Protein AF-A0A6J4SSM9-F1 (afdb_monomer_lite)

Sequence (81 aa):
MPGPARHDAERMPQDPRLASMSPEELRSAMRALGYRTQADLANAIGVSRSAVSLWLEGKVGVPRPVAMLLRMLLAAQRRAF

Foldseek 3Di:
DDDDDDDDPPDPPPPQVPLVAALVRVVVLCVLLVNPALVSLCVVVVHDSVVSVCRNVVVHRDDPVSVVVSVVSNVVSVVVD

Organism: NCBI:txid158754

pLDDT: mean 80.62, std 16.55, range [45.59, 94.56]

InterPro domains:
  IPR001387 Cro/C1-type, helix-turn-helix domain [PS50943] (37-59)
  IPR001387 Cro/C1-type, helix-turn-helix domain [SM00530] (25-81)
  IPR001387 Cro/C1-type, helix-turn-helix domain [cd00093] (24-70)
  IPR010982 Lambda repressor-like, DNA-binding domain superfamily [G3DSA:1.10.260.40] (19-80)
  IPR010982 Lambda repressor-like, DNA-binding domain superfamily [SSF47413] (24-64)

Radius of gyration: 18.53 Å; chains: 1; bounding box: 45×48×46 Å

Secondary structure (DSSP, 8-state):
---------------TT---S-HHHHHHHHHHHT--SHHHHHHHHT--HHHHHHHHTTSSPPPHHHHHHHHHHHHHHHH--

Structure (mmCIF, N/CA/C/O backbone):
data_AF-A0A6J4SSM9-F1
#
_entry.id   AF-A0A6J4SSM9-F1
#
loop_
_atom_site.group_PDB
_atom_site.id
_atom_site.type_symbol
_atom_site.label_atom_id
_atom_site.label_alt_id
_atom_site.label_comp_id
_atom_site.label_asym_id
_atom_site.label_entity_id
_atom_site.label_seq_id
_atom_site.pdbx_PDB_ins_code
_atom_site.Cartn_x
_atom_site.Cartn_y
_atom_site.Cartn_z
_atom_site.occupancy
_atom_site.B_iso_or_equiv
_atom_site.auth_seq_id
_atom_site.auth_comp_id
_atom_site.auth_asym_id
_atom_site.auth_atom_id
_atom_site.pdbx_PDB_model_num
ATOM 1 N N . MET A 1 1 ? 25.135 -41.119 -37.269 1.00 54.44 1 MET A N 1
ATOM 2 C CA . MET A 1 1 ? 25.918 -40.627 -36.116 1.00 54.44 1 MET A CA 1
ATOM 3 C C . MET A 1 1 ? 24.955 -40.154 -35.032 1.00 54.44 1 MET A C 1
ATOM 5 O O . MET A 1 1 ? 24.256 -39.181 -35.288 1.00 54.44 1 MET A O 1
ATOM 9 N N . PRO A 1 2 ? 24.851 -40.835 -33.880 1.00 65.94 2 PRO A N 1
ATOM 10 C CA . PRO A 1 2 ? 24.198 -40.307 -32.686 1.00 65.94 2 PRO A CA 1
ATOM 11 C C . PRO A 1 2 ? 25.223 -39.553 -31.818 1.00 65.94 2 PRO A C 1
ATOM 13 O O . PRO A 1 2 ? 26.347 -40.018 -31.642 1.00 65.94 2 PRO A O 1
ATOM 16 N N . GLY A 1 3 ? 24.839 -38.399 -31.275 1.00 53.97 3 GLY A N 1
ATOM 17 C CA . GLY A 1 3 ? 25.597 -37.643 -30.275 1.00 53.97 3 GLY A CA 1
ATOM 18 C C . GLY A 1 3 ? 24.626 -36.972 -29.292 1.00 53.97 3 GLY A C 1
ATOM 19 O O . GLY A 1 3 ? 23.525 -36.620 -29.716 1.00 53.97 3 GLY A O 1
ATOM 20 N N . PRO A 1 4 ? 24.953 -36.889 -27.988 1.00 61.94 4 PRO A N 1
ATOM 21 C CA . PRO A 1 4 ? 23.971 -37.079 -26.926 1.00 61.94 4 PRO A CA 1
ATOM 22 C C . PRO A 1 4 ? 23.570 -35.804 -26.169 1.00 61.94 4 PRO A C 1
ATOM 24 O O . PRO A 1 4 ? 24.216 -34.766 -26.242 1.00 61.94 4 PRO A O 1
ATOM 27 N N . ALA A 1 5 ? 22.485 -35.973 -25.408 1.00 66.44 5 ALA A N 1
ATOM 28 C CA . ALA A 1 5 ? 21.877 -35.096 -24.412 1.00 66.44 5 ALA A CA 1
ATOM 29 C C . ALA A 1 5 ? 22.821 -34.153 -23.649 1.00 66.44 5 ALA A C 1
ATOM 31 O O . ALA A 1 5 ? 23.877 -34.587 -23.191 1.00 66.44 5 ALA A O 1
ATOM 32 N N . ARG A 1 6 ? 22.316 -32.955 -23.317 1.00 56.47 6 ARG A N 1
ATOM 33 C CA . ARG A 1 6 ? 22.151 -32.482 -21.927 1.00 56.47 6 ARG A CA 1
ATOM 34 C C . ARG A 1 6 ? 21.529 -31.087 -21.884 1.00 56.47 6 ARG A C 1
ATOM 36 O O . ARG A 1 6 ? 22.028 -30.180 -22.521 1.00 56.47 6 ARG A O 1
ATOM 43 N N . HIS A 1 7 ? 20.463 -30.995 -21.088 1.00 51.91 7 HIS A N 1
ATOM 44 C CA . HIS A 1 7 ? 20.057 -29.841 -20.291 1.00 51.91 7 HIS A CA 1
ATOM 45 C C . HIS A 1 7 ? 20.380 -28.464 -20.860 1.00 51.91 7 HIS A C 1
ATOM 47 O O . HIS A 1 7 ? 21.379 -27.880 -20.477 1.00 51.91 7 HIS A O 1
ATOM 53 N N . ASP A 1 8 ? 19.413 -27.900 -21.566 1.00 45.81 8 ASP A N 1
ATOM 54 C CA . ASP A 1 8 ? 19.024 -26.530 -21.280 1.00 45.81 8 ASP A CA 1
ATOM 55 C C . ASP A 1 8 ? 17.501 -26.499 -21.235 1.00 45.81 8 ASP A C 1
ATOM 57 O O . ASP A 1 8 ? 16.786 -26.228 -22.196 1.00 45.81 8 ASP A O 1
ATOM 61 N N . ALA A 1 9 ? 16.988 -26.844 -20.052 1.00 51.59 9 ALA A N 1
ATOM 62 C CA . ALA A 1 9 ? 15.744 -26.272 -19.574 1.00 51.59 9 ALA A CA 1
ATOM 63 C C . ALA A 1 9 ? 15.985 -24.761 -19.434 1.00 51.59 9 ALA A C 1
ATOM 65 O O . ALA A 1 9 ? 16.156 -24.244 -18.328 1.00 51.59 9 ALA A O 1
ATOM 66 N N . GLU A 1 10 ? 16.078 -24.058 -20.562 1.00 45.59 10 GLU A N 1
ATOM 67 C CA . GLU A 1 10 ? 16.151 -22.611 -20.608 1.00 45.59 10 GLU A CA 1
ATOM 68 C C . GLU A 1 10 ? 14.803 -22.099 -20.129 1.00 45.59 10 GLU A C 1
ATOM 70 O O . GLU A 1 10 ? 13.827 -22.014 -20.870 1.00 45.59 10 GLU A O 1
ATOM 75 N N . ARG A 1 11 ? 14.770 -21.902 -18.804 1.00 55.19 11 ARG A N 1
ATOM 76 C CA . ARG A 1 11 ? 13.896 -21.028 -18.035 1.00 55.19 11 ARG A CA 1
ATOM 77 C C . ARG A 1 11 ? 12.708 -20.573 -18.860 1.00 55.19 11 ARG A C 1
ATOM 79 O O . ARG A 1 11 ? 12.806 -19.590 -19.591 1.00 55.19 11 ARG A O 1
ATOM 86 N N . MET A 1 12 ? 11.572 -21.237 -18.644 1.00 45.88 12 MET A N 1
ATOM 87 C CA . MET A 1 12 ? 10.275 -20.615 -18.876 1.00 45.88 12 MET A CA 1
ATOM 88 C C . MET A 1 12 ? 10.399 -19.156 -18.426 1.00 45.88 12 MET A C 1
ATOM 90 O O . MET A 1 12 ? 10.720 -18.944 -17.246 1.00 45.88 12 MET A O 1
ATOM 94 N N . PRO A 1 13 ? 10.276 -18.165 -19.329 1.00 48.25 13 PRO A N 1
ATOM 95 C CA . PRO A 1 13 ? 10.354 -16.782 -18.915 1.00 48.25 13 PRO A CA 1
ATOM 96 C C . PRO A 1 13 ? 9.288 -16.640 -17.836 1.00 48.25 13 PRO A C 1
ATOM 98 O O . PRO A 1 13 ? 8.114 -16.923 -18.066 1.00 48.25 13 PRO A O 1
ATOM 101 N N . GLN A 1 14 ? 9.724 -16.333 -16.614 1.00 52.91 14 GLN A N 1
ATOM 102 C CA . GLN A 1 14 ? 8.847 -15.920 -15.530 1.00 52.91 14 GLN A CA 1
ATOM 103 C C . GLN A 1 14 ? 8.204 -14.639 -16.040 1.00 52.91 14 GLN A C 1
ATOM 105 O O . GLN A 1 14 ? 8.790 -13.571 -15.901 1.00 52.91 14 GLN A O 1
ATOM 110 N N . ASP A 1 15 ? 7.093 -14.790 -16.758 1.00 50.19 15 ASP A N 1
ATOM 111 C CA . ASP A 1 15 ? 6.475 -13.753 -17.565 1.00 50.19 15 ASP A CA 1
ATOM 112 C C . ASP A 1 15 ? 6.286 -12.512 -16.674 1.00 50.19 15 ASP A C 1
ATOM 114 O O . ASP A 1 15 ? 5.448 -12.525 -15.762 1.00 50.19 15 ASP A O 1
ATOM 118 N N . PRO A 1 16 ? 7.063 -11.430 -16.872 1.00 51.50 16 PRO A N 1
ATOM 119 C CA . PRO A 1 16 ? 7.020 -10.245 -16.011 1.00 51.50 16 PRO A CA 1
ATOM 120 C C . PRO A 1 16 ? 5.695 -9.471 -16.149 1.00 51.50 16 PRO A C 1
ATOM 122 O O . PRO A 1 16 ? 5.477 -8.460 -15.485 1.00 51.50 16 PRO A O 1
ATOM 125 N N . ARG A 1 17 ? 4.777 -9.973 -16.986 1.00 48.44 17 ARG A N 1
ATOM 126 C CA . ARG A 1 17 ? 3.397 -9.515 -17.172 1.00 48.44 17 ARG A CA 1
ATOM 127 C C . ARG A 1 17 ? 2.448 -9.937 -16.049 1.00 48.44 17 ARG A C 1
ATOM 129 O O . ARG A 1 17 ? 1.330 -9.441 -15.996 1.00 48.44 17 ARG A O 1
ATOM 136 N N . LEU A 1 18 ? 2.876 -10.775 -15.104 1.00 48.44 18 LEU A N 1
ATOM 137 C CA . LEU A 1 18 ? 2.098 -11.114 -13.901 1.00 48.44 18 LEU A CA 1
ATOM 138 C C . LEU A 1 18 ? 2.133 -10.017 -12.814 1.00 48.44 18 LEU A C 1
ATOM 140 O O . LEU A 1 18 ? 1.997 -10.303 -11.620 1.00 48.44 18 LEU A O 1
ATOM 144 N N . ALA A 1 19 ? 2.247 -8.751 -13.229 1.00 54.97 19 ALA A N 1
ATOM 145 C CA . ALA A 1 19 ? 1.838 -7.599 -12.437 1.00 54.97 19 ALA A CA 1
ATOM 146 C C . ALA A 1 19 ? 0.346 -7.760 -12.127 1.00 54.97 19 ALA A C 1
ATOM 148 O O . ALA A 1 19 ? -0.521 -7.514 -12.959 1.00 54.97 19 ALA A O 1
ATOM 149 N N . SER A 1 20 ? 0.043 -8.275 -10.940 1.00 71.12 20 SER A N 1
ATOM 150 C CA . SER A 1 20 ? -1.320 -8.706 -10.622 1.00 71.12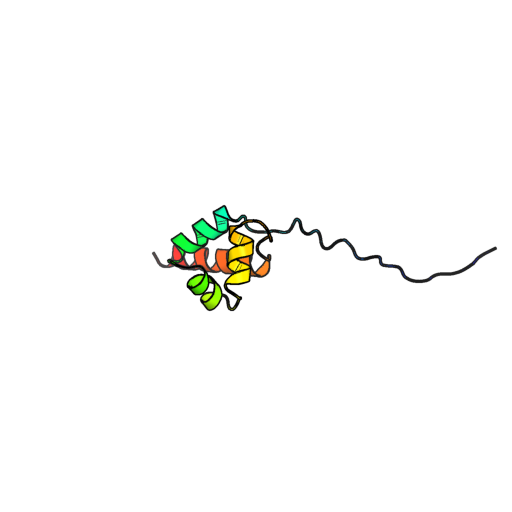 20 SER A CA 1
ATOM 151 C C . SER A 1 20 ? -2.213 -7.544 -10.191 1.00 71.12 20 SER A C 1
ATOM 153 O O . SER A 1 20 ? -3.408 -7.760 -10.011 1.00 71.12 20 SER A O 1
ATOM 155 N N . MET A 1 21 ? -1.637 -6.354 -9.987 1.00 78.81 21 MET A N 1
ATOM 156 C CA . MET A 1 21 ? -2.325 -5.142 -9.555 1.00 78.81 21 MET A CA 1
ATOM 157 C C . MET A 1 21 ? -1.681 -3.906 -10.196 1.00 78.81 21 MET A C 1
ATOM 159 O O . MET A 1 21 ? -0.458 -3.745 -10.144 1.00 78.81 21 MET A O 1
ATOM 163 N N . SER A 1 22 ? -2.500 -3.045 -10.804 1.00 86.38 22 SER A N 1
ATOM 164 C CA . SER A 1 22 ? -2.054 -1.792 -11.431 1.00 86.38 22 SER A CA 1
ATOM 165 C C . SER A 1 22 ? -1.732 -0.713 -10.383 1.00 86.38 22 SER A C 1
ATOM 167 O O . SER A 1 22 ? -2.262 -0.763 -9.270 1.00 86.38 22 SER A O 1
ATOM 169 N N . PRO A 1 23 ? -0.936 0.324 -10.715 1.00 89.19 23 PRO A N 1
ATOM 170 C CA . PRO A 1 23 ? -0.645 1.423 -9.786 1.00 89.19 23 PRO A CA 1
ATOM 171 C C . PRO A 1 23 ? -1.910 2.124 -9.274 1.00 89.19 23 PRO A C 1
ATOM 173 O O . PRO A 1 23 ? -1.981 2.552 -8.124 1.00 89.19 23 PRO A O 1
ATOM 176 N N . GLU A 1 24 ? -2.927 2.233 -10.126 1.00 89.19 24 GLU A N 1
ATOM 177 C CA . GLU A 1 24 ? -4.210 2.839 -9.782 1.00 89.19 24 GLU A CA 1
ATOM 178 C C . GLU A 1 24 ? -5.023 1.977 -8.809 1.00 89.19 24 GLU A C 1
ATOM 180 O O . GLU A 1 24 ? -5.538 2.494 -7.814 1.00 89.19 24 GLU A O 1
ATOM 185 N N . GLU A 1 25 ? -5.046 0.658 -9.021 1.00 88.94 25 GLU A N 1
ATOM 186 C CA . GLU A 1 25 ? -5.624 -0.293 -8.068 1.00 88.94 25 GLU A CA 1
ATOM 187 C C . GLU A 1 25 ? -4.900 -0.234 -6.718 1.00 88.94 25 GLU A C 1
ATOM 189 O O . GLU A 1 25 ? -5.558 -0.204 -5.680 1.00 88.94 25 GLU A O 1
ATOM 194 N N . LEU A 1 26 ? -3.564 -0.131 -6.718 1.00 90.25 26 LEU A N 1
ATOM 195 C CA . LEU A 1 26 ? -2.769 0.015 -5.497 1.00 90.25 26 LEU A CA 1
ATOM 196 C C . LEU A 1 26 ? -3.134 1.297 -4.735 1.00 90.25 26 LEU A C 1
ATOM 198 O O . LEU A 1 26 ? -3.355 1.251 -3.527 1.00 90.25 26 LEU A O 1
ATOM 202 N N . ARG A 1 27 ? -3.260 2.440 -5.426 1.00 91.69 27 ARG A N 1
ATOM 203 C CA . ARG A 1 27 ? -3.699 3.701 -4.796 1.00 91.69 27 ARG A CA 1
ATOM 204 C C . ARG A 1 27 ? -5.108 3.590 -4.225 1.00 91.69 27 ARG A C 1
ATOM 206 O O . ARG A 1 27 ? -5.370 4.126 -3.150 1.00 91.69 27 ARG A O 1
ATOM 213 N N . SER A 1 28 ? -6.013 2.925 -4.938 1.00 92.25 28 SER A N 1
ATOM 214 C CA . SER A 1 28 ? -7.377 2.700 -4.464 1.00 92.25 28 SER A CA 1
ATOM 215 C C . SER A 1 28 ? -7.385 1.813 -3.214 1.00 92.25 28 SER A C 1
ATOM 217 O O . SER A 1 28 ? -8.006 2.172 -2.214 1.00 92.25 28 SER A O 1
ATOM 219 N N . ALA A 1 29 ? -6.599 0.731 -3.216 1.00 90.75 29 ALA A N 1
ATOM 220 C CA . ALA A 1 29 ? -6.413 -0.148 -2.066 1.00 90.75 29 ALA A CA 1
ATOM 221 C C . ALA A 1 29 ? -5.846 0.598 -0.849 1.00 90.75 29 ALA A C 1
ATOM 223 O O . ALA A 1 29 ? -6.368 0.446 0.250 1.00 90.75 29 ALA A O 1
ATOM 224 N N . MET A 1 30 ? -4.832 1.451 -1.040 1.00 93.69 30 MET A N 1
ATOM 225 C CA . MET A 1 30 ? -4.278 2.287 0.032 1.00 93.69 30 MET A CA 1
ATOM 226 C C . MET A 1 30 ? -5.340 3.189 0.660 1.00 93.69 30 MET A C 1
ATOM 228 O O . MET A 1 30 ? -5.467 3.217 1.880 1.00 93.69 30 MET A O 1
ATOM 232 N N . ARG A 1 31 ? -6.129 3.896 -0.162 1.00 92.44 31 ARG A N 1
ATOM 233 C CA . ARG A 1 31 ? -7.191 4.781 0.339 1.00 92.44 31 ARG A CA 1
ATOM 234 C C . ARG A 1 31 ? -8.266 4.013 1.098 1.00 92.44 31 ARG A C 1
ATOM 236 O O . ARG A 1 31 ? -8.672 4.462 2.162 1.00 92.44 31 ARG A O 1
ATOM 243 N N . ALA A 1 32 ? -8.701 2.872 0.567 1.00 92.31 32 ALA A N 1
ATOM 244 C CA . ALA A 1 32 ? -9.709 2.038 1.210 1.00 92.31 32 ALA A CA 1
ATOM 245 C C . ALA A 1 32 ? -9.215 1.495 2.561 1.00 92.31 32 ALA A C 1
ATOM 247 O O . ALA A 1 32 ? -9.906 1.633 3.563 1.00 92.31 32 ALA A O 1
ATOM 248 N N . LEU A 1 33 ? -7.976 0.997 2.625 1.00 90.31 33 LEU A N 1
ATOM 249 C CA . LEU A 1 33 ? -7.360 0.498 3.862 1.00 90.31 33 LEU A CA 1
ATOM 250 C C . LEU A 1 33 ? -6.944 1.609 4.844 1.00 90.31 33 LEU A C 1
ATOM 252 O O . LEU A 1 33 ? -6.536 1.311 5.962 1.00 90.31 33 LEU A O 1
ATOM 256 N N . GLY A 1 34 ? -7.055 2.883 4.455 1.00 92.62 34 GLY A N 1
ATOM 257 C CA . GLY A 1 34 ? -6.710 4.030 5.297 1.00 92.62 34 GLY A CA 1
ATOM 258 C C . GLY A 1 34 ? -5.218 4.374 5.336 1.00 92.62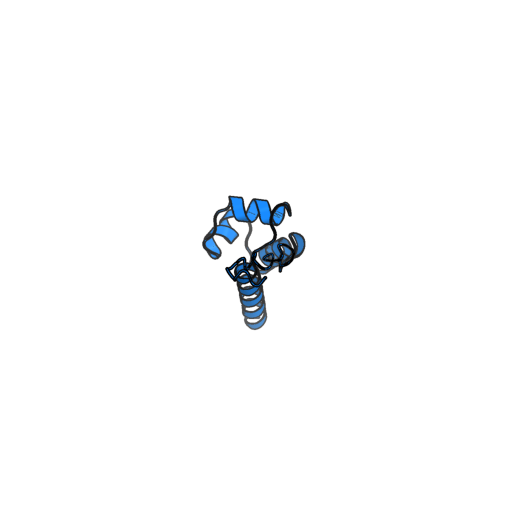 34 GLY A C 1
ATOM 259 O O . GLY A 1 34 ? -4.826 5.247 6.111 1.00 92.62 34 GLY A O 1
ATOM 260 N N . TYR A 1 35 ? -4.393 3.753 4.486 1.00 93.88 35 TYR A N 1
ATOM 261 C CA . TYR A 1 35 ? -2.962 4.041 4.415 1.00 93.88 35 TYR A CA 1
ATOM 262 C C . TYR A 1 35 ? -2.704 5.396 3.755 1.00 93.88 35 TYR A C 1
ATOM 264 O O . TYR A 1 35 ? -2.952 5.589 2.561 1.00 93.88 35 TYR A O 1
ATOM 272 N N . ARG A 1 36 ? -2.169 6.349 4.528 1.00 90.75 36 ARG A N 1
ATOM 273 C CA . ARG A 1 36 ? -1.980 7.741 4.068 1.00 90.75 36 ARG A CA 1
ATOM 274 C C . ARG A 1 36 ? -0.659 7.973 3.345 1.00 90.75 36 ARG A C 1
ATOM 276 O O . ARG A 1 36 ? -0.539 8.927 2.581 1.00 90.75 36 ARG A O 1
ATOM 283 N N . THR A 1 37 ? 0.347 7.136 3.595 1.00 94.06 37 THR A N 1
ATOM 284 C CA . THR A 1 37 ? 1.693 7.310 3.032 1.00 94.06 37 THR A CA 1
ATOM 285 C C . THR A 1 37 ? 2.244 6.006 2.464 1.00 94.06 37 THR A C 1
ATOM 287 O O . THR A 1 37 ? 1.818 4.916 2.836 1.00 94.06 37 THR A O 1
ATOM 290 N N . GLN A 1 38 ? 3.242 6.107 1.582 1.00 93.25 38 GLN A N 1
ATOM 291 C CA . GLN A 1 38 ? 3.936 4.928 1.052 1.00 93.25 38 GLN A CA 1
ATOM 292 C C . GLN A 1 38 ? 4.646 4.122 2.147 1.00 93.25 38 GLN A C 1
ATOM 294 O O . GLN A 1 38 ? 4.682 2.902 2.060 1.00 93.25 38 GLN A O 1
ATOM 299 N N . ALA A 1 39 ? 5.207 4.784 3.168 1.00 94.19 39 ALA A N 1
ATOM 300 C CA . ALA A 1 39 ? 5.838 4.079 4.286 1.00 94.19 39 ALA A CA 1
ATOM 301 C C . ALA A 1 39 ? 4.831 3.347 5.157 1.00 94.19 39 ALA A C 1
ATOM 303 O O . ALA A 1 39 ? 5.149 2.280 5.653 1.00 94.19 39 ALA A O 1
ATOM 304 N N . ASP A 1 40 ? 3.644 3.912 5.333 1.00 93.75 40 ASP A N 1
ATOM 305 C CA . ASP A 1 40 ? 2.582 3.293 6.117 1.00 93.75 40 ASP A CA 1
ATOM 306 C C . ASP A 1 40 ? 2.168 1.953 5.495 1.00 93.75 40 ASP A C 1
ATOM 308 O O . ASP A 1 40 ? 2.262 0.908 6.136 1.00 93.75 40 ASP A O 1
ATOM 312 N N . LEU A 1 41 ? 1.888 1.962 4.185 1.00 93.38 41 LEU A N 1
ATOM 313 C CA . LEU A 1 41 ? 1.670 0.733 3.424 1.00 93.38 41 LEU A CA 1
ATOM 314 C C . LEU A 1 41 ? 2.883 -0.207 3.510 1.00 93.38 41 LEU A C 1
ATOM 316 O O . LEU A 1 41 ? 2.713 -1.391 3.775 1.00 93.38 41 LEU A O 1
ATOM 320 N N . ALA A 1 42 ? 4.094 0.307 3.277 1.00 94.31 42 ALA A N 1
ATOM 321 C CA . ALA A 1 42 ? 5.311 -0.500 3.242 1.00 94.31 42 ALA A CA 1
ATOM 322 C C . ALA A 1 42 ? 5.566 -1.223 4.575 1.00 94.31 42 ALA A C 1
ATOM 324 O O . ALA A 1 42 ? 5.823 -2.425 4.582 1.00 94.31 42 ALA A O 1
ATOM 325 N N . ASN A 1 43 ? 5.412 -0.513 5.693 1.00 94.00 43 ASN A N 1
ATOM 326 C CA . ASN A 1 43 ? 5.543 -1.057 7.040 1.00 94.00 43 ASN A CA 1
ATOM 327 C C . ASN A 1 43 ? 4.457 -2.099 7.328 1.00 94.00 43 ASN A C 1
ATOM 329 O O . ASN A 1 43 ? 4.761 -3.146 7.891 1.00 94.00 43 ASN A O 1
ATOM 333 N N . ALA A 1 44 ? 3.214 -1.849 6.904 1.00 90.50 44 ALA A N 1
ATOM 334 C CA . ALA A 1 44 ? 2.099 -2.765 7.129 1.00 90.50 44 ALA A CA 1
ATOM 335 C C . ALA A 1 44 ? 2.266 -4.118 6.417 1.00 90.50 44 ALA A C 1
ATOM 337 O O . ALA A 1 44 ? 1.831 -5.142 6.940 1.00 90.50 44 ALA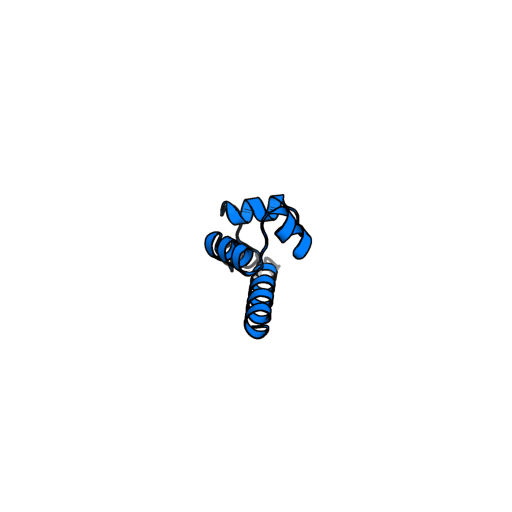 A O 1
ATOM 338 N N . ILE A 1 45 ? 2.901 -4.138 5.239 1.00 90.25 45 ILE A N 1
ATOM 339 C CA . ILE A 1 45 ? 3.131 -5.366 4.455 1.00 90.25 45 ILE A CA 1
ATOM 340 C C . ILE A 1 45 ? 4.572 -5.897 4.547 1.00 90.25 45 ILE A C 1
ATOM 342 O O . ILE A 1 45 ? 4.893 -6.892 3.902 1.00 90.25 45 ILE A O 1
ATOM 346 N N . GLY A 1 46 ? 5.446 -5.241 5.316 1.00 92.50 46 GLY A N 1
ATOM 347 C CA . GLY A 1 46 ? 6.835 -5.664 5.522 1.00 92.50 46 GLY A CA 1
ATOM 348 C C . GLY A 1 46 ? 7.753 -5.497 4.304 1.00 92.50 46 GLY A C 1
ATOM 349 O O . GLY A 1 46 ? 8.649 -6.313 4.102 1.00 92.50 46 GLY A O 1
ATOM 350 N N . VAL A 1 47 ? 7.552 -4.465 3.479 1.00 93.44 47 VAL A N 1
ATOM 351 C CA . VAL A 1 47 ? 8.423 -4.151 2.327 1.00 93.44 47 VAL A CA 1
ATOM 352 C C . VAL A 1 47 ? 9.087 -2.784 2.477 1.00 93.44 47 VAL A C 1
ATOM 354 O O . VAL A 1 47 ? 8.750 -1.993 3.351 1.00 93.44 47 VAL A O 1
ATOM 357 N N . SER A 1 48 ? 10.041 -2.465 1.604 1.00 94.56 48 SER A N 1
ATOM 358 C CA . SER A 1 48 ? 10.690 -1.151 1.597 1.00 94.56 48 SER A CA 1
ATOM 359 C C . SER A 1 48 ? 9.808 -0.077 0.951 1.00 94.56 48 SER A C 1
ATOM 361 O O . SER A 1 48 ? 9.171 -0.319 -0.075 1.00 94.56 48 SER A O 1
ATOM 363 N N . ARG A 1 49 ? 9.859 1.161 1.468 1.00 94.38 49 ARG A N 1
ATOM 364 C CA . ARG A 1 49 ? 9.181 2.328 0.862 1.00 94.38 49 ARG A CA 1
ATOM 365 C C . ARG A 1 49 ? 9.523 2.489 -0.626 1.00 94.38 49 ARG A C 1
ATOM 367 O O . ARG A 1 49 ? 8.637 2.755 -1.431 1.00 94.38 49 ARG A O 1
ATOM 374 N N . SER A 1 50 ? 10.788 2.288 -0.996 1.00 94.25 50 SER A N 1
ATOM 375 C CA . SER A 1 50 ? 11.250 2.392 -2.386 1.00 94.25 50 SER A CA 1
ATOM 376 C C . SER A 1 50 ? 10.547 1.400 -3.317 1.00 94.25 50 SER A C 1
ATOM 378 O O . SER A 1 50 ? 10.229 1.761 -4.445 1.00 94.25 50 SER A O 1
ATOM 380 N N . ALA A 1 51 ? 10.234 0.186 -2.845 1.00 92.06 51 ALA A N 1
ATOM 381 C CA . ALA A 1 51 ? 9.476 -0.791 -3.628 1.00 92.06 51 ALA A CA 1
ATOM 382 C C . ALA A 1 51 ? 8.058 -0.277 -3.923 1.00 92.06 51 ALA A C 1
ATOM 384 O O . ALA A 1 51 ? 7.610 -0.319 -5.065 1.00 92.06 51 ALA A O 1
ATOM 385 N N . VAL A 1 52 ? 7.397 0.303 -2.916 1.00 93.44 52 VAL A N 1
ATOM 386 C CA . VAL A 1 52 ? 6.073 0.924 -3.074 1.00 93.44 52 VAL A CA 1
ATOM 387 C C . VAL A 1 52 ? 6.117 2.101 -4.053 1.00 93.44 52 VAL A C 1
ATOM 389 O O . VAL A 1 52 ? 5.214 2.230 -4.877 1.00 93.44 52 VAL A O 1
ATOM 392 N N . SER A 1 53 ? 7.168 2.930 -4.017 1.00 94.25 53 SER A N 1
ATOM 393 C CA . SER A 1 53 ? 7.344 4.018 -4.993 1.00 94.25 53 SER A CA 1
ATOM 394 C C . SER A 1 53 ? 7.422 3.479 -6.422 1.00 94.25 53 SER A C 1
ATOM 396 O O . SER A 1 53 ? 6.675 3.925 -7.288 1.00 94.25 53 SER A O 1
ATOM 398 N N . LEU A 1 54 ? 8.239 2.446 -6.655 1.00 92.56 54 LEU A N 1
ATOM 399 C CA . LEU A 1 54 ? 8.381 1.816 -7.972 1.00 92.56 54 LEU A CA 1
ATOM 400 C C . LEU A 1 54 ? 7.065 1.222 -8.491 1.00 92.56 54 LEU A C 1
ATOM 402 O O . LEU A 1 54 ? 6.790 1.309 -9.689 1.00 92.56 54 LEU A O 1
ATOM 406 N N . TRP A 1 55 ? 6.243 0.654 -7.605 1.00 92.50 55 TRP A N 1
ATOM 407 C CA . TRP A 1 55 ? 4.916 0.151 -7.966 1.00 92.50 55 TRP A CA 1
ATOM 408 C C . TRP A 1 55 ? 3.948 1.270 -8.337 1.00 92.50 55 TRP A C 1
ATOM 410 O O . TRP A 1 55 ? 3.224 1.162 -9.321 1.00 92.50 55 TRP A O 1
ATOM 420 N N . LEU A 1 56 ? 3.944 2.366 -7.578 1.00 90.69 56 LEU A N 1
ATOM 421 C CA . LEU A 1 56 ? 3.067 3.513 -7.828 1.00 90.69 56 LEU A CA 1
ATOM 422 C C . LEU A 1 56 ? 3.452 4.310 -9.078 1.00 90.69 56 LEU A C 1
ATOM 424 O O . LEU A 1 56 ? 2.577 4.908 -9.711 1.00 90.69 56 LEU A O 1
ATOM 428 N N . GLU A 1 57 ? 4.741 4.310 -9.414 1.00 91.19 57 GLU A N 1
ATOM 429 C CA . GLU A 1 57 ? 5.303 4.859 -10.649 1.00 91.19 57 GLU A CA 1
ATOM 430 C C . GLU A 1 57 ? 5.076 3.932 -11.856 1.00 91.19 57 GLU A C 1
ATOM 432 O O . GLU A 1 57 ? 5.311 4.340 -12.988 1.00 91.19 57 GLU A O 1
ATOM 437 N N . GLY A 1 58 ? 4.634 2.687 -11.636 1.00 87.19 58 GLY A N 1
ATOM 438 C CA . GLY A 1 58 ?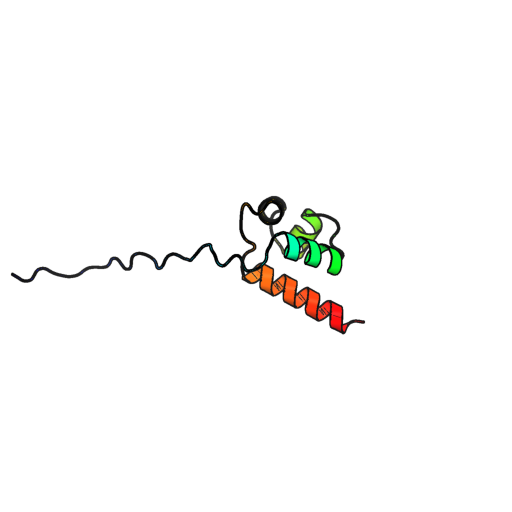 4.438 1.693 -12.694 1.00 87.19 58 GLY A CA 1
ATOM 439 C C . GLY A 1 58 ? 5.739 1.152 -13.297 1.00 87.19 58 GLY A C 1
ATOM 440 O O . GLY A 1 58 ? 5.692 0.432 -14.290 1.00 87.19 58 GLY A O 1
ATOM 441 N N . LYS A 1 59 ? 6.895 1.465 -12.694 1.00 86.75 59 LYS A N 1
ATOM 442 C CA . LYS A 1 59 ? 8.213 0.959 -13.112 1.00 86.75 59 LYS A CA 1
ATOM 443 C C . LYS A 1 59 ? 8.364 -0.534 -12.835 1.00 86.75 59 LYS A C 1
ATOM 445 O O . LYS A 1 59 ? 9.061 -1.230 -13.564 1.00 86.75 59 LYS A O 1
ATOM 450 N N . VAL A 1 60 ? 7.728 -1.011 -11.766 1.00 86.75 60 VAL A N 1
ATOM 451 C CA . VAL A 1 60 ? 7.712 -2.421 -11.367 1.00 86.75 60 VAL A CA 1
ATOM 452 C C . VAL A 1 60 ? 6.272 -2.816 -11.067 1.00 86.75 60 VAL A C 1
ATOM 454 O O . VAL A 1 60 ? 5.557 -2.090 -10.385 1.00 86.75 60 VAL A O 1
ATOM 457 N N . GLY A 1 61 ? 5.829 -3.970 -11.559 1.00 84.00 61 GLY A N 1
ATOM 458 C CA . GLY A 1 61 ? 4.514 -4.504 -11.213 1.00 84.00 61 GLY A CA 1
ATOM 459 C C . GLY A 1 61 ? 4.433 -4.926 -9.746 1.00 84.00 61 GLY A C 1
ATOM 460 O O . GLY A 1 61 ? 5.403 -5.446 -9.191 1.00 84.00 61 GLY A O 1
ATOM 461 N N . VAL A 1 62 ? 3.269 -4.752 -9.116 1.00 88.25 62 VAL A N 1
ATOM 462 C CA . VAL A 1 62 ? 3.047 -5.263 -7.755 1.00 88.25 62 VAL A CA 1
ATOM 463 C C . VAL A 1 62 ? 3.160 -6.797 -7.770 1.00 88.25 62 VAL A C 1
ATOM 465 O O . VAL A 1 62 ? 2.461 -7.446 -8.562 1.00 88.25 62 VAL A O 1
ATOM 468 N N . PRO A 1 63 ? 3.990 -7.404 -6.898 1.00 87.75 63 PRO A N 1
ATOM 469 C CA . PRO A 1 63 ? 4.121 -8.852 -6.812 1.00 87.75 63 PRO A CA 1
ATOM 470 C C . PRO A 1 63 ? 2.785 -9.524 -6.493 1.00 87.75 63 PRO A C 1
ATOM 472 O O . PRO A 1 63 ? 2.016 -9.050 -5.654 1.00 87.75 63 PRO A O 1
ATOM 475 N N . ARG A 1 64 ? 2.525 -10.678 -7.112 1.00 84.31 64 ARG A N 1
ATOM 476 C CA . ARG A 1 64 ? 1.274 -11.429 -6.929 1.00 84.31 64 ARG A CA 1
ATOM 477 C C . ARG A 1 64 ? 0.921 -11.719 -5.458 1.00 84.31 64 ARG A C 1
ATOM 479 O O . ARG A 1 64 ? -0.238 -11.496 -5.109 1.00 84.31 64 ARG A O 1
ATOM 486 N N . PRO A 1 65 ? 1.860 -12.118 -4.574 1.00 88.44 65 PRO A N 1
ATOM 487 C CA . PRO A 1 65 ? 1.554 -12.316 -3.154 1.00 88.44 65 PRO A CA 1
ATOM 488 C C . PRO A 1 65 ? 1.089 -11.033 -2.454 1.00 88.44 65 PRO A C 1
ATOM 490 O O . PRO A 1 65 ? 0.137 -11.063 -1.679 1.00 88.44 65 PRO A O 1
ATOM 493 N N . VAL A 1 66 ? 1.705 -9.891 -2.779 1.00 90.38 66 VAL A N 1
ATOM 494 C CA . VAL A 1 66 ? 1.329 -8.582 -2.222 1.00 90.38 66 VAL A CA 1
ATOM 495 C C . VAL A 1 66 ? -0.057 -8.173 -2.714 1.00 90.38 66 VAL A C 1
ATOM 497 O O . VAL A 1 66 ? -0.899 -7.757 -1.922 1.00 90.38 66 VAL A O 1
ATOM 500 N N . ALA A 1 67 ? -0.335 -8.354 -4.006 1.00 89.94 67 ALA A N 1
ATOM 501 C CA . ALA A 1 67 ? -1.655 -8.088 -4.569 1.00 89.94 67 ALA A CA 1
ATOM 502 C C . ALA A 1 67 ? -2.745 -8.961 -3.918 1.00 89.94 67 ALA A C 1
ATOM 504 O O . ALA A 1 67 ? -3.835 -8.468 -3.628 1.00 89.94 67 ALA A O 1
ATOM 505 N N . MET A 1 68 ? -2.458 -10.243 -3.659 1.00 90.38 68 MET A N 1
ATOM 506 C CA . MET A 1 68 ? -3.369 -11.138 -2.938 1.00 90.38 68 MET A CA 1
ATOM 507 C C . MET A 1 68 ? -3.608 -10.664 -1.505 1.00 90.38 68 MET A C 1
ATOM 509 O O . MET A 1 68 ? -4.763 -10.568 -1.097 1.00 90.38 68 MET A O 1
ATOM 513 N N . LEU A 1 69 ? -2.550 -10.300 -0.777 1.00 90.50 69 LEU A N 1
ATOM 514 C CA . LEU A 1 69 ? -2.661 -9.785 0.586 1.00 90.50 69 LEU A CA 1
ATOM 515 C C . LEU A 1 69 ? -3.537 -8.528 0.642 1.00 90.50 69 LEU A C 1
ATOM 517 O O . LEU A 1 69 ? -4.487 -8.478 1.417 1.00 90.50 69 LEU A O 1
ATOM 521 N N . LEU A 1 70 ? -3.279 -7.542 -0.221 1.00 90.31 70 LEU A N 1
ATOM 522 C CA . LEU A 1 70 ? -4.072 -6.311 -0.274 1.00 90.31 70 LEU A CA 1
ATOM 523 C C . LEU A 1 70 ? -5.546 -6.591 -0.575 1.00 90.31 70 LEU A C 1
ATOM 525 O O . LEU A 1 70 ? -6.426 -6.032 0.076 1.00 90.31 70 LEU A O 1
ATOM 529 N N . ARG A 1 71 ? -5.833 -7.500 -1.513 1.00 89.19 71 ARG A N 1
ATOM 530 C CA . ARG A 1 71 ? -7.209 -7.925 -1.813 1.00 89.19 71 ARG A CA 1
ATOM 531 C C . ARG A 1 71 ? -7.875 -8.613 -0.622 1.00 89.19 71 ARG A C 1
ATOM 533 O O . ARG A 1 71 ? -9.049 -8.361 -0.367 1.00 89.19 71 ARG A O 1
ATOM 540 N N . MET A 1 72 ? -7.143 -9.445 0.118 1.00 91.06 72 MET A N 1
ATOM 541 C CA . MET A 1 72 ? -7.655 -10.094 1.328 1.00 91.06 72 MET A CA 1
ATOM 542 C C . MET A 1 72 ? -7.959 -9.078 2.433 1.00 91.06 72 MET A C 1
ATOM 544 O O . MET A 1 72 ? -9.025 -9.158 3.039 1.00 91.06 72 MET A O 1
ATOM 548 N N . LEU A 1 73 ? -7.081 -8.095 2.651 1.00 90.38 73 LEU A N 1
ATOM 549 C CA . LEU A 1 73 ? -7.302 -7.016 3.619 1.00 90.38 73 LEU A CA 1
ATOM 550 C C . LEU A 1 73 ? -8.537 -6.179 3.257 1.00 90.38 73 LEU A C 1
ATOM 552 O O . LEU A 1 73 ? -9.375 -5.916 4.117 1.00 90.38 73 LEU A O 1
ATOM 556 N N . LEU A 1 74 ? -8.704 -5.830 1.977 1.00 90.19 74 LEU A N 1
ATOM 557 C CA . LEU A 1 74 ? -9.886 -5.111 1.488 1.00 90.19 74 LEU A CA 1
ATOM 558 C C . LEU A 1 74 ? -11.177 -5.910 1.702 1.00 90.19 74 LEU A C 1
ATOM 560 O O . LEU A 1 74 ? -12.187 -5.369 2.152 1.00 90.19 74 LEU A O 1
ATOM 564 N N . ALA A 1 75 ? -11.151 -7.208 1.394 1.00 89.12 75 ALA A N 1
ATOM 565 C CA . ALA A 1 75 ? -12.299 -8.084 1.597 1.00 89.12 75 ALA A CA 1
ATOM 566 C C . ALA A 1 75 ? -12.655 -8.236 3.086 1.00 89.12 75 ALA A C 1
ATOM 568 O O . ALA A 1 75 ? -13.835 -8.296 3.427 1.00 89.12 75 ALA A O 1
ATOM 569 N N . ALA A 1 76 ? -11.653 -8.281 3.969 1.00 88.44 76 ALA A N 1
ATOM 570 C CA . ALA A 1 76 ? -11.856 -8.334 5.413 1.00 88.44 76 ALA A CA 1
ATOM 571 C C . ALA A 1 76 ? -12.479 -7.035 5.947 1.00 88.44 76 ALA A C 1
ATOM 573 O O . ALA A 1 76 ? -13.460 -7.093 6.682 1.00 88.44 76 ALA A O 1
ATOM 574 N N . GLN A 1 77 ? -11.976 -5.874 5.516 1.00 86.31 77 GLN A N 1
ATOM 575 C CA . GLN A 1 77 ? -12.512 -4.570 5.911 1.00 86.31 77 GLN A CA 1
ATOM 576 C C . GLN A 1 77 ? -13.985 -4.408 5.510 1.00 86.31 77 GLN A C 1
ATOM 578 O O . GLN A 1 77 ? -14.785 -3.906 6.291 1.00 86.31 77 GLN A O 1
ATOM 583 N N . ARG A 1 78 ? -14.366 -4.892 4.319 1.00 81.06 78 ARG A N 1
ATOM 584 C CA . ARG A 1 78 ? -15.747 -4.808 3.820 1.00 81.06 78 ARG A CA 1
ATOM 585 C C . ARG A 1 78 ? -16.754 -5.637 4.619 1.00 81.06 78 ARG A C 1
ATOM 587 O O . ARG A 1 78 ? -17.936 -5.349 4.540 1.00 81.06 78 ARG A O 1
ATOM 594 N N . A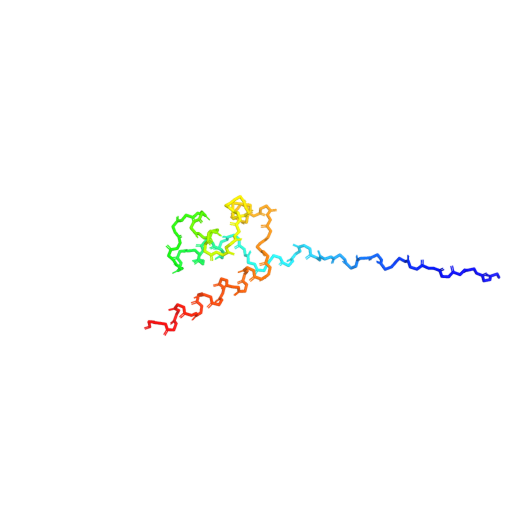RG A 1 79 ? -16.311 -6.674 5.339 1.00 77.81 79 ARG A N 1
ATOM 595 C CA . ARG A 1 79 ? -17.181 -7.488 6.211 1.00 77.81 79 ARG A CA 1
ATOM 596 C C . ARG A 1 79 ? -17.374 -6.892 7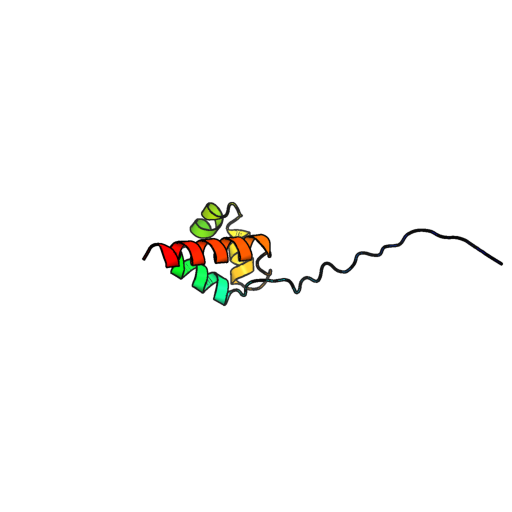.604 1.00 77.81 79 ARG A C 1
ATOM 598 O O . ARG A 1 79 ? -18.230 -7.372 8.335 1.00 77.81 79 ARG A O 1
ATOM 605 N N . ALA A 1 80 ? -16.535 -5.937 7.998 1.00 69.12 80 ALA A N 1
ATOM 606 C CA . ALA A 1 80 ? -16.547 -5.362 9.340 1.00 69.12 80 ALA A CA 1
ATOM 607 C C . ALA A 1 80 ? -17.550 -4.201 9.502 1.00 69.12 80 ALA A C 1
ATOM 609 O O . ALA A 1 80 ? -17.729 -3.717 10.617 1.00 69.12 80 ALA A O 1
ATOM 610 N N . PHE A 1 81 ? -18.186 -3.771 8.409 1.00 54.66 81 PHE A N 1
ATOM 611 C CA . PHE A 1 81 ? -19.215 -2.731 8.331 1.00 54.66 81 PHE A CA 1
ATOM 612 C C . PHE A 1 81 ? -20.453 -3.289 7.625 1.00 54.66 81 PHE A C 1
ATOM 614 O O . PHE A 1 81 ? -21.543 -2.720 7.842 1.00 54.66 81 PHE A O 1
#